Protein AF-A0A3B0TMF9-F1 (afdb_monomer_lite)

Organism: NCBI:txid652676

Structure (mmCIF, N/CA/C/O backbone):
data_AF-A0A3B0TMF9-F1
#
_entry.id   AF-A0A3B0TMF9-F1
#
loop_
_atom_site.group_PDB
_atom_site.id
_atom_site.type_symbol
_atom_site.label_atom_id
_atom_site.label_alt_id
_atom_site.label_comp_id
_atom_site.label_asym_id
_atom_site.label_entity_id
_atom_site.label_seq_id
_atom_site.pdbx_PDB_ins_code
_atom_site.Cartn_x
_atom_site.Cartn_y
_atom_site.Cartn_z
_atom_site.occupancy
_atom_site.B_iso_or_equiv
_atom_site.auth_seq_id
_atom_site.auth_comp_id
_atom_site.auth_asym_id
_atom_site.auth_atom_id
_atom_site.pdbx_PDB_model_num
ATOM 1 N N . MET A 1 1 ? -15.045 -2.444 17.474 1.00 92.94 1 MET A N 1
ATOM 2 C CA . MET A 1 1 ? -13.859 -1.899 16.783 1.00 92.94 1 MET A CA 1
ATOM 3 C C . MET A 1 1 ? -13.702 -2.392 15.342 1.00 92.94 1 MET A C 1
ATOM 5 O O . MET A 1 1 ? -13.643 -3.597 15.128 1.00 92.94 1 MET A O 1
ATOM 9 N N . LYS A 1 2 ? -13.591 -1.474 14.373 1.00 97.38 2 LYS A N 1
ATOM 10 C CA . LYS A 1 2 ? -13.190 -1.720 12.972 1.00 97.38 2 LYS A CA 1
ATOM 11 C C . LYS A 1 2 ? -11.706 -1.403 12.770 1.00 97.38 2 LYS A C 1
ATOM 13 O O . LYS A 1 2 ? -11.215 -0.445 13.359 1.00 97.38 2 LYS A O 1
ATOM 18 N N . THR A 1 3 ? -10.983 -2.174 11.962 1.00 98.31 3 THR A N 1
ATOM 19 C CA . THR A 1 3 ? -9.550 -1.959 11.692 1.00 98.31 3 THR A CA 1
ATOM 20 C C . THR A 1 3 ? -9.330 -1.411 10.291 1.00 98.31 3 THR A C 1
ATOM 22 O O . THR A 1 3 ? -9.786 -1.989 9.314 1.00 98.31 3 THR A O 1
ATOM 25 N N . ILE A 1 4 ? -8.588 -0.316 10.186 1.00 98.38 4 ILE A N 1
ATOM 26 C CA . ILE A 1 4 ? -8.237 0.319 8.919 1.00 98.38 4 ILE A CA 1
ATOM 27 C C . ILE A 1 4 ? -6.725 0.251 8.775 1.00 98.38 4 ILE A C 1
ATOM 29 O O . ILE A 1 4 ? -5.998 0.699 9.664 1.00 98.38 4 ILE A O 1
ATOM 33 N N . LEU A 1 5 ? -6.260 -0.323 7.670 1.00 98.56 5 LEU A N 1
ATOM 34 C CA . LEU A 1 5 ? -4.842 -0.442 7.369 1.00 98.56 5 LEU A CA 1
ATOM 35 C C . LEU A 1 5 ? -4.454 0.545 6.273 1.00 98.56 5 LEU A C 1
ATOM 37 O O . LEU A 1 5 ? -4.896 0.427 5.136 1.00 98.56 5 LEU A O 1
ATOM 41 N N . CYS A 1 6 ? -3.603 1.499 6.620 1.00 98.12 6 CYS A N 1
ATOM 42 C CA . CYS A 1 6 ? -2.961 2.420 5.696 1.00 98.12 6 CYS A CA 1
ATOM 43 C C . CYS A 1 6 ? -1.634 1.811 5.230 1.00 98.12 6 CYS A C 1
ATOM 45 O O . CYS A 1 6 ? -0.741 1.608 6.051 1.00 98.12 6 CYS A O 1
ATOM 47 N N . ALA A 1 7 ? -1.512 1.510 3.941 1.00 97.44 7 ALA A N 1
ATOM 48 C CA . ALA A 1 7 ? -0.372 0.813 3.357 1.00 97.44 7 ALA A CA 1
ATOM 49 C C . ALA A 1 7 ? 0.405 1.724 2.402 1.00 97.44 7 ALA A C 1
ATOM 51 O O . ALA A 1 7 ? -0.177 2.259 1.457 1.00 97.44 7 ALA A O 1
ATOM 52 N N . TRP A 1 8 ? 1.713 1.844 2.634 1.00 95.81 8 TRP A N 1
ATOM 53 C CA . TRP A 1 8 ? 2.678 2.482 1.740 1.00 95.81 8 TRP A CA 1
ATOM 54 C C . TRP A 1 8 ? 3.914 1.597 1.563 1.00 95.81 8 TRP A C 1
ATOM 56 O O . TRP A 1 8 ? 4.542 1.217 2.552 1.00 95.81 8 TRP A O 1
ATOM 66 N N . GLU A 1 9 ? 4.253 1.262 0.312 1.00 92.94 9 GLU A N 1
ATOM 67 C CA . GLU A 1 9 ? 5.294 0.269 0.003 1.00 92.94 9 GLU A CA 1
ATOM 68 C C . GLU A 1 9 ? 6.402 0.788 -0.945 1.00 92.94 9 GLU A C 1
ATOM 70 O O . GLU A 1 9 ? 7.568 0.460 -0.735 1.00 92.94 9 GLU A O 1
ATOM 75 N N . ILE A 1 10 ? 6.075 1.592 -1.971 1.00 89.19 10 ILE A N 1
ATOM 76 C CA . ILE A 1 10 ? 7.013 2.070 -3.003 1.00 89.19 10 ILE A CA 1
ATOM 77 C C . ILE A 1 10 ? 7.228 3.571 -2.880 1.00 89.19 10 ILE A C 1
ATOM 79 O O . ILE A 1 10 ? 6.300 4.343 -2.655 1.00 89.19 10 ILE A O 1
ATOM 83 N N . GLY A 1 11 ? 8.455 3.993 -3.165 1.00 82.25 11 GLY A N 1
ATOM 84 C CA . GLY A 1 11 ? 8.835 5.393 -3.199 1.00 82.25 11 GLY A CA 1
ATOM 85 C C . GLY A 1 11 ? 9.544 5.794 -1.920 1.00 82.25 11 GLY A C 1
ATOM 86 O O . GLY A 1 11 ? 9.775 4.990 -1.020 1.00 82.25 11 GLY A O 1
ATOM 87 N N . ALA A 1 12 ? 9.935 7.057 -1.873 1.00 76.94 12 ALA A N 1
ATOM 88 C CA . ALA A 1 12 ? 10.683 7.620 -0.766 1.00 76.94 12 ALA A CA 1
ATOM 89 C C . ALA A 1 12 ? 10.102 8.979 -0.382 1.00 76.94 12 ALA A C 1
ATOM 91 O O . ALA A 1 12 ? 9.342 9.598 -1.128 1.00 76.94 12 ALA A O 1
ATOM 92 N N . GLY A 1 13 ? 10.518 9.465 0.782 1.00 75.06 13 GLY A N 1
ATOM 93 C CA . GLY A 1 13 ? 10.123 10.773 1.281 1.00 75.06 13 GLY A CA 1
ATOM 94 C C . GLY A 1 13 ? 8.822 10.759 2.079 1.00 75.06 13 GLY A C 1
ATOM 95 O O . GLY A 1 13 ? 8.034 9.822 2.065 1.00 75.06 13 GLY A O 1
ATOM 96 N N . PHE A 1 14 ? 8.609 11.846 2.814 1.00 84.00 14 PHE A N 1
ATOM 97 C CA . PHE A 1 14 ? 7.562 11.942 3.832 1.00 84.00 14 PHE A CA 1
ATOM 98 C C . PHE A 1 14 ? 6.169 12.243 3.259 1.00 84.00 14 PHE A C 1
ATOM 100 O O . PHE A 1 14 ? 5.199 12.251 4.012 1.00 84.00 14 PHE A O 1
ATOM 107 N N . GLY A 1 15 ? 6.048 12.491 1.948 1.00 88.88 15 GLY A N 1
ATOM 108 C CA . GLY A 1 15 ? 4.777 12.852 1.308 1.00 88.88 15 GLY A CA 1
ATOM 109 C C . GLY A 1 15 ? 3.718 11.757 1.442 1.00 88.88 15 GLY A C 1
ATOM 110 O O . GLY A 1 15 ? 2.620 12.022 1.921 1.00 88.88 15 GLY A O 1
ATOM 111 N N . HIS A 1 16 ? 4.091 10.519 1.120 1.00 92.94 16 HIS A N 1
ATOM 112 C CA . HIS A 1 16 ? 3.252 9.328 1.266 1.00 92.94 16 HIS A CA 1
ATOM 113 C C . HIS A 1 16 ? 2.742 9.156 2.709 1.00 92.94 16 HIS A C 1
ATOM 115 O O . HIS A 1 16 ? 1.540 9.052 2.970 1.00 92.94 16 HIS A O 1
ATOM 121 N N . ALA A 1 17 ? 3.659 9.250 3.676 1.00 93.25 17 ALA A N 1
ATOM 122 C CA . ALA A 1 17 ? 3.345 9.189 5.098 1.00 93.25 17 ALA A CA 1
ATOM 123 C C . ALA A 1 17 ? 2.416 10.328 5.558 1.00 93.25 17 ALA A C 1
ATOM 125 O O . ALA A 1 17 ? 1.478 10.086 6.317 1.00 93.25 17 ALA A O 1
ATOM 126 N N . ALA A 1 18 ? 2.629 11.557 5.078 1.00 93.19 18 ALA A N 1
ATOM 127 C CA . ALA A 1 18 ? 1.780 12.705 5.396 1.00 93.19 18 ALA A CA 1
ATOM 128 C C . ALA A 1 18 ? 0.358 12.538 4.854 1.00 93.19 18 ALA A C 1
ATOM 130 O O . ALA A 1 18 ? -0.605 12.793 5.581 1.00 93.19 18 ALA A O 1
ATOM 131 N N . THR A 1 19 ? 0.215 12.050 3.619 1.00 93.25 19 THR A N 1
ATOM 132 C CA . THR A 1 19 ? -1.086 11.722 3.026 1.00 93.25 19 THR A CA 1
ATOM 133 C C . THR A 1 19 ? -1.814 10.667 3.851 1.00 93.25 19 THR A C 1
ATOM 135 O O . THR A 1 19 ? -2.969 10.875 4.229 1.00 93.25 19 THR A O 1
ATOM 138 N N . LEU A 1 20 ? -1.143 9.564 4.198 1.00 95.38 20 LEU A N 1
ATOM 139 C CA . LEU A 1 20 ? -1.744 8.509 5.013 1.00 95.38 20 LEU A CA 1
ATOM 140 C C .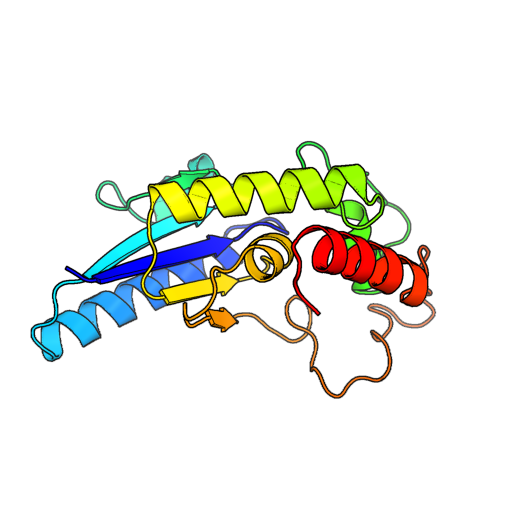 LEU A 1 20 ? -2.129 9.002 6.410 1.00 95.38 20 LEU A C 1
ATOM 142 O O . LEU A 1 20 ? -3.213 8.666 6.886 1.00 95.38 20 LEU A O 1
ATOM 146 N N . LYS A 1 21 ? -1.294 9.829 7.053 1.00 95.44 21 LYS A N 1
ATOM 147 C CA . LYS A 1 21 ? -1.622 10.431 8.351 1.00 95.44 21 LYS A CA 1
ATOM 148 C C . LYS A 1 21 ? -2.881 11.286 8.264 1.00 95.44 21 LYS A C 1
ATOM 150 O O . LYS A 1 21 ? -3.793 11.103 9.065 1.00 95.44 21 LYS A O 1
ATOM 155 N N . ALA A 1 22 ? -2.943 12.196 7.292 1.00 95.50 22 ALA A N 1
ATOM 156 C CA . ALA A 1 22 ? -4.086 13.086 7.121 1.00 95.50 22 ALA A CA 1
ATOM 157 C C . ALA A 1 22 ? -5.388 12.297 6.904 1.00 95.50 22 ALA A C 1
ATOM 159 O O . ALA A 1 22 ? -6.418 12.611 7.505 1.00 95.50 22 ALA A O 1
ATOM 160 N N . LEU A 1 23 ? -5.333 11.231 6.100 1.00 95.81 23 LEU A N 1
ATOM 161 C CA . LEU A 1 23 ? -6.466 10.331 5.887 1.00 95.81 23 LEU A CA 1
ATOM 162 C C . LEU A 1 23 ? -6.857 9.591 7.166 1.00 95.81 23 LEU A C 1
ATOM 164 O O . LEU A 1 23 ? -8.033 9.567 7.517 1.00 95.81 23 LEU A O 1
ATOM 168 N N . GLY A 1 24 ? -5.891 9.022 7.886 1.00 96.00 24 GLY A N 1
ATOM 169 C CA . GLY A 1 24 ? -6.156 8.302 9.127 1.00 96.00 24 GLY A CA 1
ATOM 170 C C . GLY A 1 24 ? -6.737 9.195 10.227 1.00 96.00 24 GLY A C 1
ATOM 171 O O . GLY A 1 24 ? -7.647 8.773 10.939 1.00 96.00 24 GLY A O 1
ATOM 172 N N . ASP A 1 25 ? -6.288 10.446 10.331 1.00 95.88 25 ASP A N 1
ATOM 173 C CA . ASP A 1 25 ? -6.859 11.429 11.257 1.00 95.88 25 ASP A CA 1
ATOM 174 C C . ASP A 1 25 ? -8.291 11.803 10.868 1.00 95.88 25 ASP A C 1
ATOM 176 O O . ASP A 1 25 ? -9.180 11.826 11.723 1.00 95.88 25 ASP A O 1
ATOM 180 N N . ARG A 1 26 ? -8.552 12.021 9.571 1.00 96.69 26 ARG A N 1
ATOM 181 C CA . ARG A 1 26 ? -9.907 12.305 9.082 1.00 96.69 26 ARG A CA 1
ATOM 182 C C . ARG A 1 26 ? -10.853 11.132 9.321 1.00 96.69 26 ARG A C 1
ATOM 184 O O . ARG A 1 26 ? -11.991 11.343 9.726 1.00 96.69 26 ARG A O 1
ATOM 191 N N . ILE A 1 27 ? -10.379 9.910 9.107 1.00 95.62 27 ILE A N 1
ATOM 192 C CA . ILE A 1 27 ? -11.120 8.677 9.371 1.00 95.62 27 ILE A CA 1
ATOM 193 C C . ILE A 1 27 ? -11.492 8.569 10.852 1.00 95.62 27 ILE A C 1
ATOM 195 O O . ILE A 1 27 ? -12.649 8.301 11.162 1.00 95.62 27 ILE A O 1
ATOM 199 N N . ARG A 1 28 ? -10.546 8.808 11.771 1.00 96.00 28 ARG A N 1
ATOM 200 C CA . ARG A 1 28 ? -10.819 8.784 13.219 1.00 96.00 28 ARG A CA 1
ATOM 201 C C . ARG A 1 28 ? -11.844 9.837 13.623 1.00 96.00 28 ARG A C 1
ATOM 203 O O . ARG A 1 28 ? -12.741 9.528 14.399 1.00 96.00 28 ARG A O 1
ATOM 210 N N . LEU A 1 29 ? -11.722 11.049 13.084 1.00 96.88 29 LEU A N 1
ATOM 211 C CA . LEU A 1 29 ? -12.666 12.135 13.340 1.00 96.88 29 LEU A CA 1
ATOM 212 C C . LEU A 1 29 ? -14.087 11.754 12.900 1.00 96.88 29 LEU A C 1
ATOM 214 O O . LEU A 1 29 ? -15.004 11.790 13.714 1.00 96.88 29 LEU A O 1
ATOM 218 N N . LEU A 1 30 ? -14.252 11.315 11.647 1.00 96.88 30 LEU A N 1
ATOM 219 C CA . LEU A 1 30 ? -15.548 10.895 11.100 1.00 96.88 30 LEU A CA 1
ATOM 220 C C . LEU A 1 30 ? -16.138 9.697 11.854 1.00 96.88 30 LEU A C 1
ATOM 222 O O . LEU A 1 30 ? -17.343 9.627 12.076 1.00 96.88 30 LEU A O 1
ATOM 226 N N . ALA A 1 31 ? -15.294 8.752 12.264 1.00 96.50 31 ALA A N 1
ATOM 227 C CA . ALA A 1 31 ? -15.725 7.615 13.060 1.00 96.50 31 ALA A CA 1
ATOM 228 C C . ALA A 1 31 ? -16.217 8.049 14.450 1.00 96.50 31 ALA A C 1
ATOM 230 O O . ALA A 1 31 ? -17.248 7.561 14.902 1.00 96.50 31 ALA A O 1
ATOM 231 N N . GLY A 1 32 ? -15.543 9.012 15.089 1.00 96.81 32 GLY A N 1
ATOM 232 C CA . GLY A 1 32 ? -15.990 9.617 16.345 1.00 96.81 32 GLY A CA 1
ATOM 233 C C . GLY A 1 32 ? -17.338 10.330 16.210 1.00 96.81 32 GLY A C 1
ATOM 234 O O . GLY A 1 32 ? -18.229 10.096 17.022 1.00 96.81 32 GLY A O 1
ATOM 235 N N . GLU A 1 33 ? -17.521 11.126 15.152 1.00 97.56 33 GLU A N 1
ATOM 236 C CA . GLU A 1 33 ? -18.803 11.777 14.826 1.00 97.56 33 GLU A CA 1
ATOM 237 C C . GLU A 1 33 ? -19.934 10.752 14.621 1.00 97.56 33 GLU A C 1
ATOM 239 O O . GLU A 1 33 ? -21.072 10.985 15.024 1.00 97.56 33 GLU A O 1
ATOM 244 N N . ALA A 1 34 ? -19.613 9.593 14.039 1.00 97.06 34 ALA A N 1
ATOM 245 C CA . ALA A 1 34 ? -20.549 8.497 13.804 1.00 97.06 34 ALA A CA 1
ATOM 246 C C . ALA A 1 34 ? -20.683 7.509 14.983 1.00 97.06 34 ALA A C 1
ATOM 248 O O . ALA A 1 34 ? -21.397 6.514 14.858 1.00 97.06 34 ALA A O 1
ATOM 249 N N . ASN A 1 35 ? -19.998 7.743 16.110 1.00 96.44 35 ASN A N 1
ATOM 250 C CA . ASN A 1 35 ? -19.918 6.824 17.253 1.00 96.44 35 ASN A CA 1
ATOM 251 C C . ASN A 1 35 ? -19.469 5.392 16.870 1.00 96.44 35 ASN A C 1
ATOM 253 O O . ASN A 1 35 ? -19.941 4.394 17.418 1.00 96.44 35 ASN A O 1
ATOM 257 N N . VAL A 1 36 ? -18.553 5.290 15.904 1.00 96.69 36 VAL A N 1
ATOM 258 C CA . VAL A 1 36 ? -17.926 4.045 15.449 1.00 96.69 36 VAL A CA 1
ATOM 259 C C . VAL A 1 36 ? -16.505 3.972 15.990 1.00 96.69 36 VAL A C 1
ATOM 261 O O . VAL A 1 36 ? -15.676 4.850 15.772 1.00 96.69 36 VAL A O 1
ATOM 264 N N . GLU A 1 37 ? -16.182 2.875 16.661 1.00 97.25 37 GLU A N 1
ATOM 265 C CA . GLU A 1 37 ? -14.829 2.634 17.147 1.00 97.25 37 GLU A CA 1
ATOM 266 C C . GLU A 1 37 ? -13.924 2.139 16.007 1.00 97.25 37 GLU A C 1
ATOM 268 O O . GLU A 1 37 ? -14.162 1.063 15.444 1.00 97.25 37 GLU A O 1
ATOM 273 N N . VAL A 1 38 ? -12.864 2.892 15.696 1.00 97.31 38 VAL A N 1
ATOM 274 C CA . VAL A 1 38 ?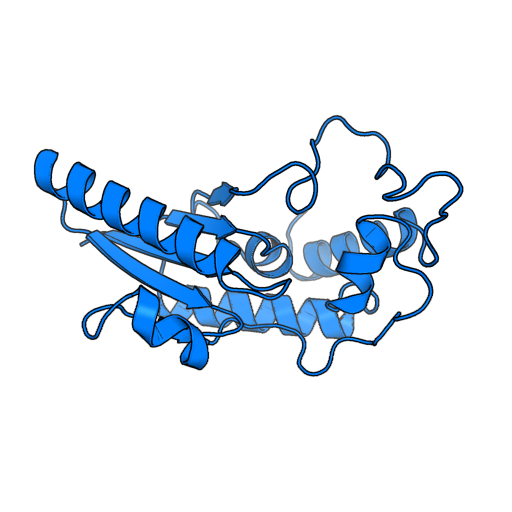 -11.886 2.548 14.652 1.00 97.31 38 VAL A CA 1
ATOM 275 C C . VAL A 1 38 ? -10.461 2.477 15.193 1.00 97.31 38 VAL A C 1
ATOM 277 O O . VAL A 1 38 ? -10.001 3.340 15.939 1.00 97.31 38 VAL A O 1
ATOM 280 N N . ARG A 1 39 ? -9.724 1.465 14.740 1.00 97.75 39 ARG A N 1
ATOM 281 C CA . ARG A 1 39 ? -8.283 1.308 14.929 1.00 97.75 39 ARG A CA 1
ATOM 282 C C . ARG A 1 39 ? -7.590 1.534 13.595 1.00 97.75 39 ARG A C 1
ATOM 284 O O . ARG A 1 39 ? -7.813 0.772 12.662 1.00 97.75 39 ARG A O 1
ATOM 291 N N . VAL A 1 40 ? -6.729 2.545 13.518 1.00 97.94 40 VAL A N 1
ATOM 292 C CA . VAL A 1 40 ? -5.927 2.820 12.316 1.00 97.94 40 VAL A CA 1
ATOM 293 C C . VAL A 1 40 ? -4.501 2.321 12.528 1.00 97.94 40 VAL A C 1
ATOM 295 O O . VAL A 1 40 ? -3.848 2.721 13.495 1.00 97.94 40 VAL A O 1
ATOM 298 N N . VAL A 1 41 ? -4.045 1.456 11.624 1.00 98.25 41 VAL A N 1
ATOM 299 C CA . VAL A 1 41 ? -2.697 0.878 11.576 1.00 98.25 41 VAL A CA 1
ATOM 300 C C . VAL A 1 41 ? -2.003 1.371 10.312 1.00 98.25 41 VAL A C 1
ATOM 302 O O . VAL A 1 41 ? -2.628 1.439 9.258 1.00 98.25 41 VAL A O 1
ATOM 305 N N . TYR A 1 42 ? -0.720 1.704 10.404 1.00 97.81 42 TYR A N 1
ATOM 306 C CA . TYR A 1 42 ? 0.078 2.203 9.288 1.00 97.81 42 TYR A CA 1
ATOM 307 C C . TYR A 1 42 ? 1.214 1.226 8.989 1.00 97.81 42 TYR A C 1
ATOM 309 O O . TYR A 1 42 ? 2.167 1.130 9.761 1.00 97.81 42 TYR A O 1
ATOM 317 N N . ALA A 1 43 ? 1.111 0.509 7.873 1.00 97.44 43 ALA A N 1
ATOM 318 C CA . ALA A 1 43 ? 2.200 -0.278 7.312 1.00 97.44 43 ALA A CA 1
ATOM 319 C C . ALA A 1 43 ? 2.994 0.607 6.349 1.00 97.44 43 ALA A C 1
ATOM 321 O O . ALA A 1 43 ? 2.497 0.949 5.277 1.00 97.44 43 ALA A O 1
ATOM 322 N N . LEU A 1 44 ? 4.205 1.003 6.746 1.00 95.62 44 LEU A N 1
ATOM 323 C CA . LEU A 1 44 ? 5.014 1.997 6.038 1.00 95.62 44 LEU A CA 1
ATOM 324 C C . LEU A 1 44 ? 6.368 1.409 5.637 1.00 95.62 44 LEU A C 1
ATOM 326 O O . LEU A 1 44 ? 7.023 0.765 6.460 1.00 95.62 44 LEU A O 1
ATOM 330 N N . SER A 1 45 ? 6.816 1.675 4.410 1.00 91.94 45 SER A N 1
ATOM 331 C CA . SER A 1 45 ? 8.166 1.318 3.948 1.00 91.94 45 SER A CA 1
ATOM 332 C C . SER A 1 45 ? 9.252 1.950 4.830 1.00 91.94 45 SER A C 1
ATOM 334 O O . SER A 1 45 ? 10.234 1.296 5.161 1.00 91.94 45 SER A O 1
ATOM 336 N N . GLU A 1 46 ? 9.014 3.174 5.315 1.00 89.00 46 GLU A N 1
ATOM 337 C CA . GLU A 1 46 ? 9.922 3.942 6.181 1.00 89.00 46 GLU A CA 1
ATOM 338 C C . GLU A 1 46 ? 9.309 4.259 7.561 1.00 89.00 46 GLU A C 1
ATOM 340 O O . GLU A 1 46 ? 9.180 5.417 7.970 1.00 89.00 46 GLU A O 1
ATOM 345 N N . ALA A 1 47 ? 8.907 3.230 8.317 1.00 86.69 47 ALA A N 1
ATOM 346 C CA . ALA A 1 47 ? 8.220 3.391 9.610 1.00 86.69 47 ALA A CA 1
ATOM 347 C C . ALA A 1 47 ? 9.054 4.102 10.701 1.00 86.69 47 ALA A C 1
ATOM 349 O O . ALA A 1 47 ? 8.490 4.744 11.588 1.00 86.69 47 ALA A O 1
ATOM 350 N N . ILE A 1 48 ? 10.388 4.001 10.648 1.00 86.50 48 ILE A N 1
ATOM 351 C CA . ILE A 1 48 ? 11.283 4.586 11.663 1.00 86.50 48 ILE A CA 1
ATOM 352 C C . ILE A 1 48 ? 11.384 6.099 11.468 1.00 86.50 48 ILE A C 1
ATOM 354 O O . ILE A 1 48 ? 11.052 6.868 12.369 1.00 86.50 48 ILE A O 1
ATOM 358 N N . HIS A 1 49 ? 11.799 6.538 10.278 1.00 86.75 49 HIS A N 1
ATOM 359 C CA . HIS A 1 49 ? 12.011 7.956 9.990 1.00 86.75 49 HIS A CA 1
ATOM 360 C C . HIS A 1 49 ? 10.705 8.753 10.008 1.00 86.75 49 HIS A C 1
ATOM 362 O O . HIS A 1 49 ? 10.707 9.928 10.365 1.00 86.75 49 HIS A O 1
ATOM 368 N N . THR A 1 50 ? 9.578 8.113 9.685 1.00 88.00 50 THR A N 1
ATOM 369 C CA . THR A 1 50 ? 8.266 8.771 9.678 1.00 88.00 50 THR A CA 1
ATOM 370 C C . THR A 1 50 ? 7.621 8.868 11.060 1.00 88.00 50 THR A C 1
ATOM 372 O O . THR A 1 50 ? 6.624 9.569 11.204 1.00 88.00 50 THR A O 1
ATOM 375 N N . ARG A 1 51 ? 8.186 8.249 12.109 1.00 89.69 51 ARG A N 1
ATOM 376 C CA . ARG A 1 51 ? 7.588 8.217 13.457 1.00 89.69 51 ARG A CA 1
ATOM 377 C C . ARG A 1 51 ? 7.263 9.602 14.018 1.00 89.69 51 ARG A C 1
ATOM 379 O O . ARG A 1 51 ? 6.186 9.787 14.584 1.00 89.69 51 ARG A O 1
ATOM 386 N N . SER A 1 52 ? 8.153 10.574 13.818 1.00 90.75 52 SER A N 1
ATOM 387 C CA . SER A 1 52 ? 7.969 11.958 14.279 1.00 90.75 52 SER A CA 1
ATOM 388 C C . SER A 1 52 ? 6.726 12.629 13.689 1.00 90.75 52 SER A C 1
ATOM 390 O O . SER A 1 52 ? 6.143 13.502 14.324 1.00 90.75 52 SER A O 1
ATOM 392 N N . LEU A 1 53 ? 6.287 12.197 12.504 1.00 91.75 53 LEU A N 1
ATOM 393 C CA . LEU A 1 53 ? 5.097 12.716 11.846 1.00 91.75 53 LEU A CA 1
ATOM 394 C C . LEU A 1 53 ? 3.812 12.212 12.509 1.00 91.75 53 LEU A C 1
ATOM 396 O O . LEU A 1 53 ? 2.846 12.960 12.589 1.00 91.75 53 LEU A O 1
ATOM 400 N N . PHE A 1 54 ? 3.781 10.962 12.980 1.00 92.38 54 PHE A N 1
ATOM 401 C CA . PHE A 1 54 ? 2.563 10.325 13.495 1.00 92.38 54 PHE A CA 1
ATOM 402 C C . PHE A 1 54 ? 2.370 10.460 15.012 1.00 92.38 54 PHE A C 1
ATOM 404 O O . PHE A 1 54 ? 1.241 10.327 15.487 1.00 92.38 54 PHE A O 1
ATOM 411 N N . GLY A 1 55 ? 3.442 10.735 15.759 1.00 86.81 55 GLY A N 1
ATOM 412 C CA . GLY A 1 55 ? 3.425 10.782 17.221 1.00 86.81 55 GLY A CA 1
ATOM 413 C C . GLY A 1 55 ? 3.437 9.394 17.875 1.00 86.81 55 GLY A C 1
ATOM 414 O O . GLY A 1 55 ? 3.416 8.356 17.211 1.00 86.81 55 GLY A O 1
ATOM 415 N N . ASP A 1 56 ? 3.485 9.365 19.207 1.00 85.06 56 ASP A N 1
ATOM 416 C CA . ASP A 1 56 ? 3.811 8.138 19.949 1.00 85.06 56 ASP A CA 1
ATOM 417 C C . ASP A 1 56 ? 2.700 7.091 19.987 1.00 85.06 56 ASP A C 1
ATOM 419 O O . ASP A 1 56 ? 2.990 5.907 20.140 1.00 85.06 56 ASP A O 1
ATOM 423 N N . GLN A 1 57 ? 1.447 7.511 19.819 1.00 84.62 57 GLN A N 1
ATOM 424 C CA . GLN A 1 57 ? 0.276 6.633 19.913 1.00 84.62 57 GLN A CA 1
ATOM 425 C C . GLN A 1 57 ? -0.078 5.943 18.588 1.00 84.62 57 GLN A C 1
ATOM 427 O O . GLN A 1 57 ? -0.986 5.113 18.542 1.00 84.62 57 GLN A O 1
ATOM 432 N N . ALA A 1 58 ? 0.598 6.286 17.490 1.00 91.81 58 ALA A N 1
ATOM 433 C CA . ALA A 1 58 ? 0.318 5.677 16.201 1.00 91.81 58 ALA A CA 1
ATOM 434 C C . ALA A 1 58 ? 0.871 4.249 16.113 1.00 91.81 58 ALA A C 1
ATOM 436 O O . ALA A 1 58 ? 2.024 3.980 16.449 1.00 91.81 58 ALA A O 1
ATOM 437 N N . LEU A 1 59 ? 0.045 3.337 15.597 1.00 95.50 59 LEU A N 1
ATOM 438 C CA . LEU A 1 59 ? 0.439 1.960 15.319 1.00 95.50 59 LEU A CA 1
ATOM 439 C C . LEU A 1 59 ? 1.182 1.913 13.984 1.00 95.50 59 LEU A C 1
ATOM 441 O O . LEU A 1 59 ? 0.556 1.773 12.934 1.00 95.50 59 LEU A O 1
ATOM 445 N N . LEU A 1 60 ? 2.504 2.078 14.035 1.00 95.88 60 LEU A N 1
ATOM 446 C CA . LEU A 1 60 ? 3.379 1.977 12.869 1.00 95.88 60 LEU A CA 1
ATOM 447 C C . LEU A 1 60 ? 4.026 0.596 12.820 1.00 95.88 60 LEU A C 1
ATOM 449 O O . LEU A 1 60 ? 4.589 0.137 13.814 1.00 95.88 60 LEU A O 1
ATOM 453 N N . ILE A 1 61 ? 3.980 -0.038 11.655 1.00 95.94 61 ILE A N 1
ATOM 454 C CA . ILE A 1 61 ? 4.647 -1.309 11.378 1.00 95.94 61 ILE A CA 1
ATOM 455 C C . ILE A 1 61 ? 5.399 -1.209 10.045 1.00 95.94 61 ILE A C 1
ATOM 457 O O . ILE A 1 61 ? 4.986 -0.444 9.169 1.00 95.94 61 ILE A O 1
ATOM 461 N N . PRO A 1 62 ? 6.502 -1.951 9.868 1.00 95.00 62 PRO A N 1
ATOM 462 C CA . PRO A 1 62 ? 7.188 -1.991 8.584 1.00 95.00 62 PRO A CA 1
ATOM 463 C C . PRO A 1 62 ? 6.294 -2.648 7.523 1.00 95.00 62 PRO A C 1
ATOM 465 O O . PRO A 1 62 ? 5.744 -3.728 7.745 1.00 95.00 62 PRO A O 1
ATOM 468 N N . ALA A 1 63 ? 6.157 -2.000 6.368 1.00 95.94 63 ALA A N 1
ATOM 469 C CA . ALA A 1 63 ? 5.498 -2.585 5.205 1.00 95.94 63 ALA A CA 1
ATOM 470 C C . ALA A 1 63 ? 6.409 -3.612 4.514 1.00 95.94 63 ALA A C 1
ATOM 472 O O . ALA A 1 63 ? 7.607 -3.348 4.370 1.00 95.94 63 ALA A O 1
ATOM 473 N N . PRO A 1 64 ? 5.868 -4.731 4.005 1.00 95.62 64 PRO A N 1
ATOM 474 C CA . PRO A 1 64 ? 6.570 -5.575 3.053 1.00 95.62 64 PRO A CA 1
ATOM 475 C C . PRO A 1 64 ? 6.923 -4.789 1.786 1.00 95.62 64 PRO A C 1
ATOM 477 O O . PRO A 1 64 ? 6.053 -4.283 1.083 1.00 95.62 64 PRO A O 1
ATOM 480 N N . HIS A 1 65 ? 8.214 -4.685 1.492 1.00 92.38 65 HIS A N 1
ATOM 481 C CA . HIS A 1 65 ? 8.733 -4.061 0.279 1.00 92.38 65 HIS A CA 1
ATOM 482 C C . HIS A 1 65 ? 10.078 -4.694 -0.083 1.00 92.38 65 HIS A C 1
ATOM 484 O O . HIS A 1 65 ? 10.723 -5.340 0.748 1.00 92.38 65 HIS A O 1
ATOM 490 N N . LEU A 1 66 ? 10.505 -4.532 -1.336 1.00 89.62 66 LEU A N 1
ATOM 491 C CA . LEU A 1 66 ? 11.798 -5.044 -1.774 1.00 89.62 66 LEU A CA 1
ATOM 492 C C . LEU A 1 66 ? 12.928 -4.229 -1.133 1.00 89.62 66 LEU A C 1
ATOM 494 O O . LEU A 1 66 ? 13.090 -3.045 -1.427 1.00 89.62 66 LEU A O 1
ATOM 498 N N . GLN A 1 67 ? 13.724 -4.874 -0.282 1.00 78.81 67 GLN A N 1
ATOM 499 C CA . GLN A 1 67 ? 14.931 -4.273 0.280 1.00 78.81 67 GLN A CA 1
ATOM 500 C C . GLN A 1 67 ? 16.025 -4.221 -0.791 1.00 78.81 67 GLN A C 1
ATOM 502 O O . GLN A 1 67 ? 16.302 -5.230 -1.436 1.00 78.81 67 GLN A O 1
ATOM 507 N N . ASN A 1 68 ? 16.657 -3.056 -0.959 1.00 73.81 68 ASN A N 1
ATOM 508 C CA . ASN A 1 68 ? 17.633 -2.779 -2.022 1.00 73.81 68 ASN A CA 1
ATOM 509 C C . ASN A 1 68 ? 17.036 -2.965 -3.430 1.00 73.81 68 ASN A C 1
ATOM 511 O O . ASN A 1 68 ? 17.422 -3.894 -4.146 1.00 73.81 68 ASN A O 1
ATOM 515 N N . PRO A 1 69 ? 16.083 -2.104 -3.839 1.00 69.69 69 PRO A N 1
ATOM 516 C CA . PRO A 1 69 ? 15.531 -2.156 -5.187 1.00 69.69 69 PRO A CA 1
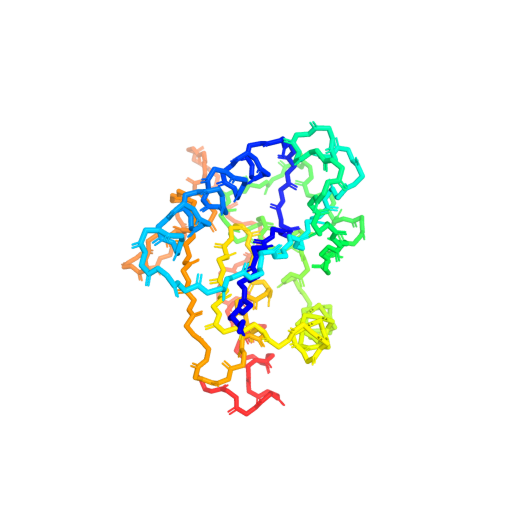ATOM 517 C C . PRO A 1 69 ? 16.661 -2.092 -6.215 1.00 69.69 69 PRO A C 1
ATOM 519 O O . PRO A 1 69 ? 17.667 -1.405 -6.009 1.00 69.69 69 PRO A O 1
ATOM 522 N N . ILE A 1 70 ? 16.504 -2.805 -7.333 1.00 65.81 70 ILE A N 1
ATOM 523 C CA . ILE A 1 70 ? 17.487 -2.743 -8.415 1.00 65.81 70 ILE A CA 1
ATOM 524 C C . ILE A 1 70 ? 17.539 -1.289 -8.869 1.00 65.81 70 ILE A C 1
ATOM 526 O O . ILE A 1 70 ? 16.579 -0.757 -9.427 1.00 65.81 70 ILE A O 1
ATOM 530 N N . HIS A 1 71 ? 18.667 -0.642 -8.594 1.00 57.00 71 HIS A N 1
ATOM 531 C CA . HIS A 1 71 ? 18.939 0.727 -8.978 1.00 57.00 71 HIS A CA 1
ATOM 532 C C . HIS A 1 71 ? 19.055 0.802 -10.505 1.00 57.00 71 HIS A C 1
ATOM 534 O O . HIS A 1 71 ? 20.147 0.813 -11.068 1.00 57.00 71 HIS A O 1
ATOM 540 N N . LEU A 1 72 ? 17.913 0.904 -11.189 1.00 53.28 72 LEU A N 1
ATOM 541 C CA . LEU A 1 72 ? 17.815 1.324 -12.588 1.00 53.28 72 LEU A CA 1
ATOM 542 C C . LEU A 1 72 ? 18.099 2.837 -12.680 1.00 53.28 72 LEU A C 1
ATOM 544 O O . LEU A 1 72 ? 17.329 3.595 -13.261 1.00 53.28 72 LEU A O 1
ATOM 548 N N . LEU A 1 73 ? 19.188 3.298 -12.050 1.00 48.88 73 LEU A N 1
ATOM 549 C CA . LEU A 1 73 ? 19.524 4.712 -11.844 1.00 48.88 73 LEU A CA 1
ATOM 550 C C . LEU A 1 73 ? 19.741 5.488 -13.146 1.00 48.88 73 LEU A C 1
ATOM 552 O O . LEU A 1 73 ? 19.861 6.708 -13.108 1.00 48.88 73 LEU A O 1
ATOM 556 N N . SER A 1 74 ? 19.768 4.817 -14.295 1.00 53.00 74 SER A N 1
ATOM 557 C CA . SER A 1 74 ? 19.961 5.471 -15.581 1.00 53.00 74 SER A CA 1
ATOM 558 C C . SER A 1 74 ? 18.690 5.620 -16.431 1.00 53.00 74 SER A C 1
ATOM 560 O O . SER A 1 74 ? 18.685 6.514 -17.271 1.00 53.00 74 SER A O 1
ATOM 562 N N . HIS A 1 75 ? 17.601 4.850 -16.234 1.00 61.44 75 HIS A N 1
ATOM 563 C CA . HIS A 1 75 ? 16.500 4.819 -17.226 1.00 61.44 75 HIS A CA 1
ATOM 564 C C . HIS A 1 75 ? 15.094 4.458 -16.685 1.00 61.44 75 HIS A C 1
ATOM 566 O O . HIS A 1 75 ? 14.439 3.557 -17.207 1.00 61.44 75 HIS A O 1
ATOM 572 N N . THR A 1 76 ? 14.564 5.167 -15.679 1.00 77.69 76 THR A N 1
ATOM 573 C CA . THR A 1 76 ? 13.110 5.109 -15.403 1.00 77.69 76 THR A CA 1
ATOM 574 C C . THR A 1 76 ? 12.355 5.867 -16.499 1.00 77.69 76 THR A C 1
ATOM 576 O O . THR A 1 76 ? 12.270 7.097 -16.463 1.00 77.69 76 THR A O 1
ATOM 579 N N . GLY A 1 77 ? 11.852 5.149 -17.503 1.00 86.06 77 GLY A N 1
ATOM 580 C CA . GLY A 1 77 ? 11.162 5.737 -18.649 1.00 86.06 77 GLY A CA 1
ATOM 581 C C . GLY A 1 77 ? 9.646 5.817 -18.497 1.00 86.06 77 GLY A C 1
ATOM 582 O O . GLY A 1 77 ? 9.023 6.682 -19.103 1.00 86.06 77 GLY A O 1
ATOM 583 N N . SER A 1 78 ? 9.060 4.962 -17.666 1.00 88.50 78 SER A N 1
ATOM 584 C CA . SER A 1 78 ? 7.618 4.783 -17.474 1.00 88.50 78 SER A CA 1
ATOM 585 C C . SER A 1 78 ? 7.303 4.287 -16.054 1.00 88.50 78 SER A C 1
ATOM 587 O O . SER A 1 78 ? 8.206 3.931 -15.290 1.00 88.50 78 SER A O 1
ATOM 589 N N . TYR A 1 79 ? 6.014 4.194 -15.715 1.00 88.69 79 TYR A N 1
ATOM 590 C CA . TYR A 1 79 ? 5.561 3.537 -14.483 1.00 88.69 79 TYR A CA 1
ATOM 591 C C . TYR A 1 79 ? 5.985 2.057 -14.410 1.00 88.69 79 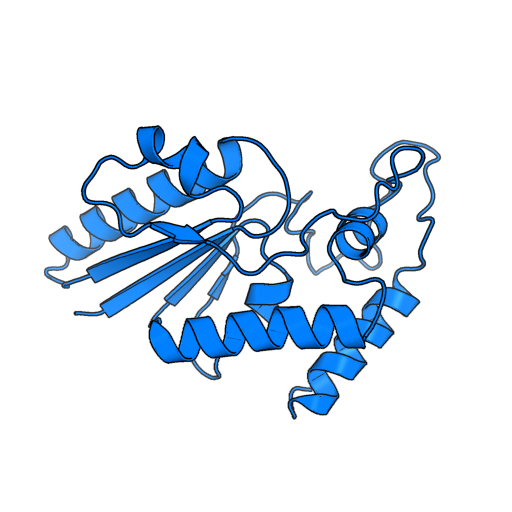TYR A C 1
ATOM 593 O O . TYR A 1 79 ? 6.313 1.561 -13.332 1.00 88.69 79 TYR A O 1
ATOM 601 N N . THR A 1 80 ? 6.070 1.362 -15.550 1.00 89.50 80 THR A N 1
ATOM 602 C CA . THR A 1 80 ? 6.545 -0.028 -15.614 1.00 89.50 80 THR A CA 1
ATOM 603 C C . THR A 1 80 ? 7.948 -0.174 -15.041 1.00 89.50 80 THR A C 1
ATOM 605 O O . THR A 1 80 ? 8.205 -1.076 -14.243 1.00 89.50 80 THR A O 1
ATOM 608 N N . ASP A 1 81 ? 8.848 0.753 -15.374 1.00 87.50 81 ASP A N 1
ATOM 609 C CA . ASP A 1 81 ? 10.226 0.707 -14.884 1.00 87.50 81 ASP A CA 1
ATOM 610 C C . ASP A 1 81 ? 10.272 0.898 -13.362 1.00 87.50 81 ASP A C 1
ATOM 612 O O . ASP A 1 81 ? 11.034 0.215 -12.678 1.00 87.50 81 ASP A O 1
ATOM 616 N N . MET A 1 82 ? 9.397 1.749 -12.811 1.00 87.19 82 MET A N 1
ATOM 617 C CA . MET A 1 82 ? 9.262 1.902 -11.360 1.00 87.19 82 MET A CA 1
ATOM 618 C C . MET A 1 82 ? 8.793 0.609 -10.694 1.00 87.19 82 MET A C 1
ATOM 620 O O . MET A 1 82 ? 9.410 0.164 -9.730 1.00 87.19 82 MET A O 1
ATOM 624 N N . MET A 1 83 ? 7.743 -0.030 -11.222 1.00 89.81 83 MET A N 1
ATOM 625 C CA . MET A 1 83 ? 7.261 -1.303 -10.680 1.00 89.81 83 MET A CA 1
ATOM 626 C C . MET A 1 83 ? 8.362 -2.370 -10.711 1.00 89.81 83 MET A C 1
ATOM 628 O O . MET A 1 83 ? 8.551 -3.110 -9.744 1.00 89.81 83 MET A O 1
ATOM 632 N N . THR A 1 84 ? 9.124 -2.446 -11.805 1.00 90.06 84 THR A N 1
ATOM 633 C CA . THR A 1 84 ? 10.174 -3.464 -11.960 1.00 90.06 84 THR A CA 1
ATOM 634 C C . THR A 1 84 ? 11.310 -3.286 -10.962 1.00 90.06 84 THR A C 1
ATOM 636 O O . THR A 1 84 ? 11.746 -4.278 -10.373 1.00 90.06 84 THR A O 1
ATOM 639 N N . ALA A 1 85 ? 11.712 -2.040 -10.686 1.00 87.19 85 ALA A N 1
ATOM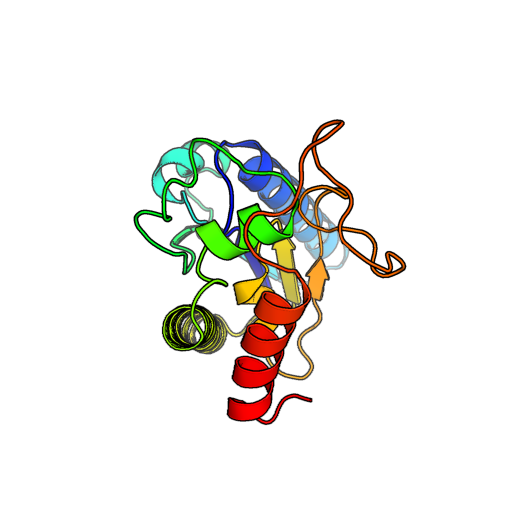 640 C CA . ALA A 1 85 ? 12.676 -1.720 -9.635 1.00 87.19 85 ALA A CA 1
ATOM 641 C C . ALA A 1 85 ? 12.187 -2.163 -8.243 1.00 87.19 85 ALA A C 1
ATOM 643 O O . ALA A 1 85 ? 12.999 -2.497 -7.384 1.00 87.19 85 ALA A O 1
ATOM 644 N N . CYS A 1 86 ? 10.869 -2.238 -8.044 1.00 88.38 86 CYS A N 1
ATOM 645 C CA . CYS A 1 86 ? 10.223 -2.599 -6.783 1.00 88.38 86 CYS A CA 1
ATOM 646 C C . CYS A 1 86 ? 9.785 -4.071 -6.688 1.00 88.38 86 CYS A C 1
ATOM 648 O O . CYS A 1 86 ? 8.993 -4.421 -5.818 1.00 88.38 86 CYS A O 1
ATOM 650 N N . GLY A 1 87 ? 10.308 -4.950 -7.550 1.00 90.81 87 GLY A N 1
ATOM 651 C CA . GLY A 1 87 ? 10.105 -6.401 -7.443 1.00 90.81 87 GLY A CA 1
ATOM 652 C C . GLY A 1 87 ? 9.133 -7.003 -8.454 1.00 90.81 87 GLY A C 1
ATOM 653 O O . GLY A 1 87 ? 8.950 -8.217 -8.459 1.00 90.81 87 GLY A O 1
ATOM 654 N N . PHE A 1 88 ? 8.580 -6.202 -9.370 1.00 93.56 88 PHE A N 1
ATOM 655 C CA . PHE A 1 88 ? 7.689 -6.691 -10.433 1.00 93.56 88 PHE A CA 1
ATOM 656 C C . PHE A 1 88 ? 8.444 -7.247 -11.656 1.00 93.56 88 PHE A C 1
ATOM 658 O O . PHE A 1 88 ? 7.830 -7.619 -12.652 1.00 93.56 88 PHE A O 1
ATOM 665 N N . ALA A 1 89 ? 9.778 -7.329 -11.598 1.00 92.06 89 ALA A N 1
ATOM 666 C CA . ALA A 1 89 ? 10.608 -7.880 -12.672 1.00 92.06 89 ALA A CA 1
ATOM 667 C C . ALA A 1 89 ? 10.690 -9.421 -12.673 1.00 92.06 89 ALA A C 1
ATOM 669 O O . ALA A 1 89 ? 11.086 -10.014 -13.679 1.00 92.06 89 ALA A O 1
ATOM 670 N N . GLN A 1 90 ? 10.361 -10.076 -11.553 1.00 92.81 90 GLN A N 1
ATOM 671 C CA . GLN A 1 90 ? 10.492 -11.525 -11.371 1.00 92.81 90 GLN A CA 1
ATOM 672 C C . GLN A 1 90 ? 9.277 -12.084 -10.629 1.00 92.81 90 GLN A C 1
ATOM 674 O O . GLN A 1 90 ? 8.882 -11.563 -9.586 1.00 92.81 90 GLN A O 1
ATOM 679 N N . THR A 1 91 ? 8.711 -13.183 -11.134 1.00 95.69 91 THR A N 1
ATOM 680 C CA . THR A 1 91 ? 7.526 -13.824 -10.543 1.00 95.69 91 THR A CA 1
ATOM 681 C C . THR A 1 91 ? 7.753 -14.243 -9.097 1.00 95.69 91 THR A C 1
ATOM 683 O O . THR A 1 91 ? 6.894 -13.988 -8.266 1.00 95.69 91 THR A O 1
ATOM 686 N N . GLN A 1 92 ? 8.904 -14.837 -8.780 1.00 95.25 92 GLN A N 1
ATOM 687 C CA . GLN A 1 92 ? 9.222 -15.330 -7.439 1.00 95.25 92 GLN A CA 1
ATOM 688 C C . GLN A 1 92 ? 9.337 -14.184 -6.427 1.00 95.25 92 GLN A C 1
ATOM 690 O O . GLN A 1 92 ? 8.846 -14.299 -5.308 1.00 95.25 92 GLN A O 1
ATOM 695 N N . THR A 1 93 ? 9.945 -13.062 -6.828 1.00 95.12 93 THR A N 1
ATOM 696 C CA . THR A 1 93 ? 10.054 -11.867 -5.982 1.00 95.12 93 THR A CA 1
ATOM 697 C C . THR A 1 93 ? 8.682 -11.269 -5.702 1.00 95.12 93 THR A C 1
ATOM 699 O O . THR A 1 93 ? 8.345 -11.046 -4.541 1.00 95.12 93 THR A O 1
ATOM 702 N N . LEU A 1 94 ? 7.869 -11.058 -6.743 1.00 96.44 94 LEU A N 1
ATOM 703 C CA . LEU A 1 94 ? 6.519 -10.528 -6.567 1.00 96.44 94 LEU A CA 1
ATOM 704 C C . LEU A 1 94 ? 5.650 -11.479 -5.734 1.00 96.44 94 LEU A C 1
ATOM 706 O O . LEU A 1 94 ? 4.923 -11.038 -4.853 1.00 96.44 94 LEU A O 1
ATOM 710 N N . GLU A 1 95 ? 5.756 -12.787 -5.960 1.00 97.00 95 GLU A N 1
ATOM 711 C CA . GLU A 1 95 ? 5.032 -13.802 -5.198 1.00 97.00 95 GLU A CA 1
ATOM 712 C C . GLU A 1 95 ? 5.380 -13.775 -3.706 1.00 97.00 95 GLU A C 1
ATOM 714 O O . GLU A 1 95 ? 4.465 -13.854 -2.885 1.00 97.00 95 GLU A O 1
ATOM 719 N N . ALA A 1 96 ? 6.658 -13.602 -3.357 1.00 96.69 96 ALA A N 1
ATOM 720 C CA . ALA A 1 96 ? 7.099 -13.450 -1.973 1.00 96.69 96 ALA A CA 1
ATOM 721 C C . ALA A 1 96 ? 6.600 -12.139 -1.339 1.00 96.69 96 ALA A C 1
ATOM 723 O O . ALA A 1 96 ? 6.142 -12.153 -0.197 1.00 96.69 96 ALA A O 1
ATOM 724 N N . LEU A 1 97 ? 6.634 -11.020 -2.075 1.00 96.62 97 LEU A N 1
ATOM 725 C CA . LEU A 1 97 ? 6.120 -9.729 -1.594 1.00 96.62 97 LEU A CA 1
ATOM 726 C C . LEU A 1 97 ? 4.615 -9.783 -1.323 1.00 96.62 97 LEU A C 1
ATOM 728 O O . LEU A 1 97 ? 4.164 -9.358 -0.261 1.00 96.62 97 LEU A O 1
ATOM 732 N N . VAL A 1 98 ? 3.844 -10.341 -2.258 1.00 97.81 98 VAL A N 1
ATOM 733 C CA . VAL A 1 98 ? 2.399 -10.523 -2.086 1.00 97.81 98 VAL A CA 1
ATOM 734 C C . VAL A 1 98 ? 2.121 -11.476 -0.919 1.00 97.81 98 VAL A C 1
ATOM 736 O O . VAL A 1 98 ? 1.269 -11.170 -0.095 1.00 97.81 98 VAL A O 1
ATOM 739 N N . GLY A 1 99 ? 2.896 -12.558 -0.769 1.00 98.06 99 GLY A N 1
ATOM 740 C CA . GLY A 1 99 ? 2.785 -13.481 0.367 1.00 98.06 99 GLY A CA 1
ATOM 741 C C . GLY A 1 99 ? 3.023 -12.809 1.721 1.00 98.06 99 GLY A C 1
ATOM 742 O O . GLY A 1 99 ? 2.279 -13.031 2.671 1.00 98.06 99 GLY A O 1
ATOM 743 N N . ALA A 1 100 ? 4.017 -11.925 1.806 1.00 98.00 100 ALA A N 1
ATOM 744 C CA . ALA A 1 100 ? 4.283 -11.161 3.020 1.00 98.00 100 ALA A CA 1
ATOM 745 C C . ALA A 1 100 ? 3.140 -10.188 3.363 1.00 98.00 100 ALA A C 1
ATOM 747 O O . ALA A 1 100 ? 2.796 -10.033 4.537 1.00 98.00 100 ALA A O 1
ATOM 748 N N . TRP A 1 101 ? 2.518 -9.564 2.357 1.00 98.19 101 TRP A N 1
ATOM 749 C CA . TRP A 1 101 ? 1.316 -8.751 2.557 1.00 98.19 101 TRP A CA 1
ATOM 750 C C . TRP A 1 101 ? 0.105 -9.586 2.979 1.00 98.19 101 TRP A C 1
ATOM 752 O O . TRP A 1 101 ? -0.620 -9.164 3.876 1.00 98.19 101 TRP A O 1
ATOM 762 N N . GLU A 1 102 ? -0.090 -10.773 2.399 1.00 98.00 102 GLU A N 1
ATOM 763 C CA . GLU A 1 102 ? -1.142 -11.716 2.801 1.00 98.00 102 GLU A CA 1
ATOM 764 C C . GLU A 1 102 ? -0.999 -12.075 4.288 1.00 98.00 102 GLU A C 1
ATOM 766 O O . GLU A 1 102 ? -1.942 -11.882 5.055 1.00 98.00 102 GLU A O 1
ATOM 771 N N . SER A 1 103 ? 0.203 -12.458 4.736 1.00 98.38 103 SER A N 1
ATOM 772 C CA . SER A 1 103 ? 0.474 -12.711 6.160 1.00 98.38 103 SER A CA 1
ATOM 773 C C . SER A 1 103 ? 0.223 -11.480 7.036 1.00 98.38 103 SER A C 1
ATOM 775 O O . SER A 1 103 ? -0.322 -11.591 8.135 1.00 98.38 103 SER A O 1
ATOM 777 N N . LEU A 1 104 ? 0.584 -10.282 6.566 1.00 98.25 104 LEU A N 1
ATOM 778 C CA . LEU A 1 104 ? 0.323 -9.051 7.307 1.00 98.25 104 LEU A CA 1
ATOM 779 C C . LEU A 1 104 ? -1.183 -8.778 7.451 1.00 98.25 104 LEU A C 1
ATOM 781 O O . LEU A 1 104 ? -1.646 -8.383 8.524 1.00 98.25 104 LEU A O 1
ATOM 785 N N . PHE A 1 105 ? -1.963 -9.018 6.396 1.00 98.38 105 PHE A N 1
ATOM 786 C CA . PHE A 1 105 ? -3.416 -8.882 6.427 1.00 98.38 105 PHE A CA 1
ATOM 787 C C . PHE A 1 105 ? -4.076 -9.934 7.323 1.00 98.38 105 PHE A C 1
ATOM 789 O O . PHE A 1 105 ? -5.017 -9.592 8.035 1.00 98.38 105 PHE A O 1
ATOM 796 N N . GLU A 1 106 ? -3.567 -11.165 7.372 1.00 97.94 106 GLU A N 1
ATOM 797 C CA . GLU A 1 106 ? -4.043 -12.204 8.298 1.00 97.94 106 GLU A CA 1
ATOM 798 C C . GLU A 1 106 ? -3.828 -11.828 9.772 1.00 97.94 106 GLU A C 1
ATOM 800 O O . GLU A 1 106 ? -4.690 -12.092 10.618 1.00 97.94 106 GLU A O 1
ATOM 805 N N . LEU A 1 107 ? -2.703 -11.175 10.081 1.00 98.06 107 LEU A N 1
ATOM 806 C CA . LEU A 1 107 ? -2.385 -10.694 11.428 1.00 98.06 107 LEU A CA 1
ATOM 807 C C . LEU A 1 107 ? -3.251 -9.494 11.835 1.00 98.06 107 LEU A C 1
ATOM 809 O O . LEU A 1 107 ? -3.738 -9.425 12.965 1.00 98.06 107 LEU A O 1
ATOM 813 N N . ILE A 1 108 ? -3.440 -8.537 10.925 1.00 98.00 108 ILE A N 1
ATOM 814 C CA . ILE A 1 108 ? -4.119 -7.265 11.218 1.00 98.00 108 ILE A CA 1
ATOM 815 C C . ILE A 1 108 ? -5.640 -7.389 11.114 1.00 98.00 108 ILE A C 1
ATOM 817 O O . ILE A 1 108 ? -6.354 -6.748 11.891 1.00 98.00 108 ILE A O 1
ATOM 821 N N . LYS A 1 109 ? -6.118 -8.211 10.173 1.00 97.94 109 LYS A N 1
ATOM 822 C CA . LYS A 1 109 ? -7.525 -8.388 9.787 1.00 97.94 109 LYS A CA 1
ATOM 823 C C . LYS A 1 109 ? -8.205 -7.047 9.473 1.00 97.94 109 LYS A C 1
ATOM 825 O O . LYS A 1 109 ? -9.098 -6.631 10.213 1.00 97.94 109 LYS A O 1
ATOM 830 N N . PRO A 1 110 ? -7.746 -6.320 8.434 1.00 98.31 110 PRO A N 1
ATOM 831 C CA . PRO A 1 110 ? -8.320 -5.026 8.089 1.00 98.31 110 PRO A CA 1
ATOM 832 C C . PRO A 1 110 ? -9.760 -5.168 7.575 1.00 98.31 110 PRO A C 1
ATOM 834 O O . PRO A 1 110 ? -10.055 -6.028 6.753 1.00 98.31 110 PRO A O 1
ATOM 837 N N . ASP A 1 111 ? -10.638 -4.273 8.023 1.00 98.19 111 ASP A N 1
ATOM 838 C CA . ASP A 1 111 ? -11.981 -4.059 7.473 1.00 98.19 111 ASP A CA 1
ATOM 839 C C . ASP A 1 111 ? -11.968 -3.085 6.277 1.00 98.19 111 ASP A C 1
ATOM 841 O O . ASP A 1 111 ? -12.949 -2.992 5.544 1.00 98.19 111 ASP A O 1
ATOM 845 N N . LEU A 1 112 ? -10.883 -2.323 6.103 1.00 98.00 112 LEU A N 1
ATOM 846 C CA . LEU A 1 112 ? -10.631 -1.408 4.987 1.00 98.00 112 LEU A CA 1
ATOM 847 C C . LEU A 1 112 ? -9.121 -1.257 4.798 1.00 98.00 112 LEU A C 1
ATOM 849 O O . LEU A 1 112 ? -8.383 -1.093 5.776 1.00 98.00 112 LEU A O 1
ATOM 853 N N . ILE A 1 113 ? -8.675 -1.245 3.545 1.00 98.56 113 ILE A N 1
ATOM 854 C CA . ILE A 1 113 ? -7.287 -0.950 3.182 1.00 98.56 113 ILE A CA 1
ATOM 855 C C . ILE A 1 113 ? -7.234 0.397 2.457 1.00 98.56 113 ILE A C 1
ATOM 857 O O . ILE A 1 113 ? -7.919 0.600 1.459 1.00 98.56 113 ILE A O 1
ATOM 861 N N . VAL A 1 114 ? -6.404 1.316 2.945 1.00 97.81 114 VAL A N 1
ATOM 862 C CA . VAL A 1 114 ? -6.039 2.558 2.254 1.00 97.81 114 VAL A CA 1
ATOM 863 C C . VAL A 1 114 ? -4.680 2.328 1.601 1.00 97.81 114 VAL A C 1
ATOM 865 O O . VAL A 1 114 ? -3.663 2.293 2.288 1.00 97.81 114 VAL A O 1
ATOM 868 N N . ALA A 1 115 ? -4.673 2.127 0.287 1.00 96.25 115 ALA A N 1
ATOM 869 C CA . ALA A 1 115 ? -3.492 1.781 -0.491 1.00 96.25 115 ALA A CA 1
ATOM 870 C C . ALA A 1 115 ? -2.903 3.026 -1.163 1.00 96.25 115 ALA A C 1
ATOM 872 O O . ALA A 1 115 ? -3.451 3.528 -2.145 1.00 96.25 115 ALA A O 1
ATOM 873 N N . GLU A 1 116 ? -1.776 3.501 -0.646 1.00 94.56 116 GLU A N 1
ATOM 874 C CA . GLU A 1 116 ? -1.001 4.611 -1.195 1.00 94.56 116 GLU A CA 1
ATOM 875 C C . GLU A 1 116 ? 0.328 4.048 -1.725 1.00 94.56 116 GLU A C 1
ATOM 877 O O . GLU A 1 116 ? 1.009 3.324 -1.006 1.00 94.56 116 GLU A O 1
ATOM 882 N N . ALA A 1 117 ? 0.641 4.264 -3.010 1.00 93.56 117 ALA A N 1
ATOM 883 C CA . ALA A 1 117 ? 1.841 3.727 -3.674 1.00 93.56 117 ALA A CA 1
ATOM 884 C C . ALA A 1 117 ? 2.206 2.276 -3.256 1.00 93.56 117 ALA A C 1
ATOM 886 O O . ALA A 1 117 ? 3.359 1.969 -2.955 1.00 93.56 117 ALA A O 1
ATOM 887 N N . SER A 1 118 ? 1.198 1.394 -3.195 1.00 94.81 118 SER A N 1
ATOM 888 C CA . SER A 1 118 ? 1.310 0.027 -2.658 1.00 94.81 118 SER A CA 1
ATOM 889 C C . SER A 1 118 ? 0.717 -1.060 -3.578 1.00 94.81 118 SER A C 1
ATOM 891 O O . SER A 1 118 ? -0.267 -1.724 -3.234 1.00 94.81 118 SER A O 1
ATOM 893 N N . PRO A 1 119 ? 1.238 -1.222 -4.811 1.00 93.81 119 PRO A N 1
ATOM 894 C CA . PRO A 1 119 ? 0.723 -2.202 -5.770 1.00 93.81 119 PRO A CA 1
ATOM 895 C C . PRO A 1 119 ? 0.808 -3.675 -5.325 1.00 93.81 119 PRO A C 1
ATOM 897 O O . PRO A 1 119 ? -0.115 -4.427 -5.631 1.00 93.81 119 PRO A O 1
ATOM 900 N N . ALA A 1 120 ? 1.834 -4.118 -4.596 1.00 95.88 120 ALA A N 1
ATOM 901 C CA . ALA A 1 120 ? 1.916 -5.490 -4.088 1.00 95.88 120 ALA A CA 1
ATOM 902 C C . ALA A 1 120 ? 0.893 -5.731 -2.968 1.00 95.88 120 ALA A C 1
ATOM 904 O O . ALA A 1 120 ? 0.208 -6.756 -2.988 1.00 95.88 120 ALA A O 1
ATOM 905 N N . ALA A 1 121 ? 0.693 -4.756 -2.073 1.00 97.12 121 ALA A N 1
ATOM 906 C CA . ALA A 1 121 ? -0.389 -4.798 -1.086 1.00 97.12 121 ALA A CA 1
ATOM 907 C C . ALA A 1 121 ? -1.758 -4.968 -1.762 1.00 97.12 121 ALA A C 1
ATOM 909 O O . ALA A 1 121 ? -2.577 -5.774 -1.326 1.00 97.12 121 ALA A O 1
ATOM 910 N N . ARG A 1 122 ? -1.992 -4.259 -2.876 1.00 94.94 122 ARG A N 1
ATOM 911 C CA . ARG A 1 122 ? -3.236 -4.349 -3.663 1.00 94.94 122 ARG A CA 1
ATOM 912 C C . ARG A 1 122 ? -3.463 -5.732 -4.276 1.00 94.94 122 ARG A C 1
ATOM 914 O O . ARG A 1 122 ? -4.611 -6.148 -4.397 1.00 94.94 122 ARG A O 1
ATOM 921 N N . LEU A 1 123 ? -2.404 -6.455 -4.641 1.00 95.94 123 LEU A N 1
ATOM 922 C CA . LEU A 1 123 ? -2.515 -7.829 -5.147 1.00 95.94 123 LEU A CA 1
ATOM 923 C C . LEU A 1 123 ? -2.841 -8.846 -4.044 1.00 95.94 123 LEU A C 1
ATOM 925 O O . LEU A 1 123 ? -3.428 -9.884 -4.347 1.00 95.94 123 LEU A O 1
ATOM 929 N N . ALA A 1 124 ? -2.488 -8.539 -2.794 1.00 97.31 124 ALA A N 1
ATOM 930 C CA . ALA A 1 124 ? -2.675 -9.394 -1.621 1.00 97.31 124 ALA A CA 1
ATOM 931 C C . ALA A 1 124 ? -4.045 -9.239 -0.936 1.00 97.31 124 ALA A C 1
ATOM 933 O O . ALA A 1 124 ? -4.376 -10.018 -0.045 1.00 97.31 124 ALA A O 1
ATOM 934 N N . VAL A 1 125 ? -4.850 -8.243 -1.329 1.00 96.81 125 VAL A N 1
ATOM 935 C CA . VAL A 1 125 ? -6.108 -7.866 -0.651 1.00 96.81 125 VAL A CA 1
ATOM 936 C C . VAL A 1 125 ? -7.015 -9.085 -0.448 1.00 96.81 125 VAL A C 1
ATOM 938 O O . VAL A 1 125 ? -7.256 -9.796 -1.424 1.00 96.81 125 VAL A O 1
ATOM 941 N N . PRO A 1 126 ? -7.515 -9.360 0.770 1.00 94.69 126 PRO A N 1
ATOM 942 C CA . PRO A 1 126 ? -8.438 -10.467 0.991 1.00 94.69 126 PRO A CA 1
ATOM 943 C C . PRO A 1 126 ? -9.787 -10.221 0.308 1.00 94.69 126 PRO A C 1
ATOM 945 O O . PRO A 1 126 ? -10.255 -9.082 0.232 1.00 94.69 126 PRO A O 1
ATOM 948 N N . ASP A 1 127 ? -10.442 -11.291 -0.137 1.00 93.69 127 ASP A N 1
ATOM 949 C CA . ASP A 1 127 ? -11.758 -11.189 -0.766 1.00 93.69 127 ASP A CA 1
ATOM 950 C C . ASP A 1 127 ? -12.770 -10.510 0.169 1.00 93.69 127 ASP A C 1
ATOM 952 O O . ASP A 1 127 ? -12.861 -10.809 1.361 1.00 93.69 127 ASP A O 1
ATOM 956 N N . GLY A 1 128 ? -13.536 -9.569 -0.383 1.00 94.81 128 GLY A N 1
ATOM 957 C CA . GLY A 1 128 ? -14.546 -8.812 0.358 1.00 94.81 128 GLY A CA 1
ATOM 958 C C . GLY A 1 128 ? -14.009 -7.651 1.203 1.00 94.81 128 GLY A C 1
ATOM 959 O O . GLY A 1 128 ? -14.819 -6.898 1.742 1.00 94.81 128 GLY A O 1
ATOM 960 N N . VAL A 1 129 ? -12.688 -7.449 1.295 1.00 97.88 129 VAL A N 1
ATOM 961 C CA . VAL A 1 129 ? -12.119 -6.270 1.965 1.00 97.88 129 VAL A CA 1
ATOM 962 C C . VAL A 1 129 ? -12.097 -5.086 0.990 1.00 97.88 129 VAL A C 1
ATOM 964 O O . VAL A 1 129 ? -11.440 -5.163 -0.051 1.00 97.88 129 VAL A O 1
ATOM 967 N N . PRO A 1 130 ? -12.792 -3.972 1.287 1.00 97.69 130 PRO A N 1
ATOM 968 C CA . PRO A 1 130 ? -12.765 -2.792 0.435 1.00 97.69 130 PRO A CA 1
ATOM 969 C C . PRO A 1 130 ? -11.377 -2.138 0.420 1.00 97.69 130 PRO A C 1
ATOM 971 O O . PRO A 1 130 ? -10.657 -2.126 1.424 1.00 97.69 130 PRO A O 1
ATOM 974 N N . VAL A 1 131 ? -11.030 -1.541 -0.723 1.00 97.00 131 VAL A N 1
ATOM 975 C CA . VAL A 1 131 ? -9.750 -0.857 -0.939 1.00 97.00 131 VAL A CA 1
ATOM 976 C C . VAL A 1 131 ? -9.992 0.561 -1.433 1.00 97.00 131 VAL A C 1
ATOM 978 O O . VAL A 1 131 ? -10.619 0.770 -2.470 1.00 97.00 131 VAL A O 1
ATOM 981 N N . LEU A 1 132 ? -9.444 1.534 -0.712 1.00 95.56 132 LEU A N 1
ATOM 982 C CA . LEU A 1 132 ? -9.329 2.916 -1.151 1.00 95.56 132 LEU A CA 1
ATOM 983 C C . LEU A 1 132 ? -7.923 3.136 -1.711 1.00 95.56 132 LEU A C 1
ATOM 985 O O . LEU A 1 132 ? -6.957 3.172 -0.953 1.00 95.56 132 LEU A O 1
ATOM 989 N N . ILE A 1 133 ? -7.804 3.297 -3.027 1.00 93.06 133 ILE A N 1
ATOM 990 C CA . ILE A 1 133 ? -6.533 3.654 -3.665 1.00 93.06 133 ILE A CA 1
ATOM 991 C C . ILE A 1 133 ? -6.359 5.168 -3.569 1.00 93.06 133 ILE A C 1
ATOM 993 O O . ILE A 1 133 ? -7.251 5.924 -3.956 1.00 93.06 133 ILE A O 1
ATOM 997 N N . THR A 1 134 ? -5.215 5.612 -3.061 1.00 90.62 134 THR A N 1
ATOM 998 C CA . THR A 1 134 ? -4.871 7.029 -2.947 1.00 90.62 134 THR A CA 1
ATOM 999 C C . THR A 1 134 ? -3.554 7.319 -3.649 1.00 90.62 134 THR A C 1
ATOM 1001 O O . THR A 1 134 ? -2.736 6.430 -3.893 1.00 90.62 134 THR A O 1
ATOM 1004 N N . GLY A 1 135 ? -3.378 8.580 -4.030 1.00 81.62 135 GLY A N 1
ATOM 1005 C CA . GLY A 1 135 ? -2.219 9.037 -4.778 1.00 81.62 135 GLY A CA 1
ATOM 1006 C C . GLY A 1 135 ? -2.630 9.877 -5.977 1.00 81.62 135 GLY A C 1
ATOM 1007 O O . GLY A 1 135 ? -3.736 10.411 -6.052 1.00 81.62 135 GLY A O 1
ATOM 1008 N N . ASN A 1 136 ? -1.705 10.008 -6.914 1.00 82.00 136 ASN A N 1
ATOM 1009 C CA . ASN A 1 136 ? -1.884 10.740 -8.160 1.00 82.00 136 ASN A CA 1
ATOM 1010 C C . ASN A 1 136 ? -1.592 9.811 -9.350 1.00 82.00 136 ASN A C 1
ATOM 1012 O O . ASN A 1 136 ? -1.164 8.671 -9.164 1.00 82.00 136 ASN A O 1
ATOM 1016 N N . GLY A 1 137 ? -1.756 10.320 -10.574 1.00 79.75 137 GLY A N 1
ATOM 1017 C CA . GLY A 1 137 ? -1.523 9.549 -11.800 1.00 79.75 137 GLY A CA 1
ATOM 1018 C C . GLY A 1 137 ? -0.102 8.988 -11.970 1.00 79.75 137 GLY A C 1
ATOM 1019 O O . GLY A 1 137 ? 0.110 8.179 -12.865 1.00 79.75 137 GLY A O 1
ATOM 1020 N N . PHE A 1 138 ? 0.863 9.383 -11.131 1.00 81.12 138 PHE A N 1
ATOM 1021 C CA . PHE A 1 138 ? 2.221 8.840 -11.150 1.00 81.12 138 PHE A CA 1
ATOM 1022 C C . PHE A 1 138 ? 2.333 7.500 -10.406 1.00 81.12 138 PHE A C 1
ATOM 1024 O O . PHE A 1 138 ? 2.999 6.599 -10.897 1.00 81.12 138 PHE A O 1
ATOM 1031 N N . TYR A 1 139 ? 1.674 7.342 -9.250 1.00 80.00 139 TYR A N 1
ATOM 1032 C CA . TYR A 1 139 ? 1.706 6.094 -8.461 1.00 80.00 139 TYR A CA 1
ATOM 1033 C C . TYR A 1 139 ? 0.421 5.257 -8.576 1.00 80.00 139 TYR A C 1
ATOM 1035 O O . TYR A 1 139 ? 0.419 4.069 -8.247 1.00 80.00 139 TYR A O 1
ATOM 1043 N N . ALA A 1 140 ? -0.657 5.874 -9.058 1.00 85.00 140 ALA A N 1
ATOM 1044 C CA . ALA A 1 140 ? -1.952 5.276 -9.350 1.00 85.00 140 ALA A CA 1
ATOM 1045 C C . ALA A 1 140 ? -2.418 5.754 -10.742 1.00 85.00 140 ALA A C 1
ATOM 1047 O O . ALA A 1 140 ? -3.296 6.615 -10.838 1.00 85.00 140 ALA A O 1
ATOM 1048 N N . PRO A 1 141 ? -1.784 5.265 -11.825 1.00 85.50 141 PRO A N 1
ATOM 1049 C CA . PRO A 1 141 ? -2.137 5.657 -13.188 1.00 85.50 141 PRO A CA 1
ATOM 1050 C C . PRO A 1 141 ? -3.622 5.374 -13.501 1.00 85.50 141 PRO A C 1
ATOM 1052 O O . PRO A 1 141 ? -4.158 4.376 -13.009 1.00 85.50 141 PRO A O 1
ATOM 1055 N N . PRO A 1 142 ? -4.292 6.228 -14.307 1.00 85.75 142 PRO A N 1
ATOM 1056 C CA . PRO A 1 142 ? -5.684 6.022 -14.708 1.00 85.75 142 PRO A CA 1
ATOM 1057 C C . PRO A 1 142 ? -5.900 4.671 -15.396 1.00 85.75 142 PRO A C 1
ATOM 1059 O O . PRO A 1 142 ? -5.096 4.255 -16.232 1.00 85.75 142 PRO A O 1
ATOM 1062 N N . VAL A 1 143 ? -6.999 3.996 -15.058 1.00 85.81 143 VAL A N 1
ATOM 1063 C CA . VAL A 1 143 ? -7.296 2.630 -15.524 1.00 85.81 143 VAL A CA 1
ATOM 1064 C C . VAL A 1 143 ? -7.714 2.575 -16.995 1.00 85.81 143 VAL A C 1
ATOM 1066 O O . VAL A 1 143 ? -7.710 1.510 -17.600 1.00 85.81 143 VAL A O 1
ATOM 1069 N N . GLU A 1 144 ? -8.067 3.718 -17.580 1.00 88.00 144 GLU A N 1
ATOM 1070 C CA . GLU A 1 144 ? -8.492 3.854 -18.973 1.00 88.00 144 GLU A CA 1
ATOM 1071 C C . GLU A 1 144 ? -7.307 3.943 -19.946 1.00 88.00 144 GLU A C 1
ATOM 1073 O O . GLU A 1 144 ? -7.493 3.941 -21.168 1.00 88.00 144 GLU A O 1
ATOM 1078 N N . LEU A 1 145 ? -6.080 4.053 -19.427 1.00 87.19 145 LEU A N 1
ATOM 1079 C CA . LEU A 1 145 ? -4.880 4.094 -20.248 1.00 87.19 145 LEU A CA 1
ATOM 1080 C C . LEU A 1 145 ? -4.638 2.736 -20.910 1.00 87.19 145 LEU A C 1
ATOM 1082 O O . LEU A 1 145 ? -4.628 1.699 -20.257 1.00 87.19 145 LEU A O 1
ATOM 1086 N N . LYS A 1 146 ? -4.385 2.759 -22.223 1.00 87.12 146 LYS A N 1
ATOM 1087 C CA . LYS A 1 146 ? -4.002 1.558 -22.985 1.00 87.12 146 LYS A CA 1
ATOM 1088 C C . LYS A 1 146 ? -2.586 1.072 -22.671 1.00 87.12 146 LYS A C 1
ATOM 1090 O O . LYS A 1 146 ? -2.285 -0.085 -22.921 1.00 87.12 146 LYS A O 1
ATOM 1095 N N . SER A 1 147 ? -1.731 1.984 -22.222 1.00 88.25 147 SER A N 1
ATOM 1096 C CA . SER A 1 147 ? -0.341 1.744 -21.845 1.00 88.25 147 SER A CA 1
ATOM 1097 C C . SER A 1 147 ? 0.137 2.884 -20.952 1.00 88.25 147 SER A C 1
ATOM 1099 O O . SER A 1 147 ? -0.360 4.013 -21.066 1.00 88.25 147 SER A O 1
ATOM 1101 N N . TYR A 1 148 ? 1.142 2.641 -20.117 1.00 89.19 148 TYR A N 1
ATOM 1102 C CA . TYR A 1 148 ? 1.717 3.690 -19.283 1.00 89.19 148 TYR A CA 1
ATOM 1103 C C . TYR A 1 148 ? 2.456 4.738 -20.132 1.00 89.19 148 TYR A C 1
ATOM 1105 O O . TYR A 1 148 ? 3.314 4.385 -20.947 1.00 89.19 148 TYR A O 1
ATOM 1113 N N . PRO A 1 149 ? 2.156 6.040 -19.958 1.00 87.44 149 PRO A N 1
ATOM 1114 C CA . PRO A 1 149 ? 2.828 7.089 -20.705 1.00 87.44 149 PRO A CA 1
ATOM 1115 C C . PRO A 1 149 ? 4.299 7.196 -20.281 1.00 87.44 149 PRO A C 1
ATOM 1117 O O . PRO A 1 149 ? 4.649 6.876 -19.137 1.00 87.44 149 PRO A O 1
ATOM 1120 N N . PRO A 1 150 ? 5.171 7.693 -21.171 1.00 87.88 150 PRO A N 1
ATOM 1121 C CA . PRO A 1 150 ? 6.540 7.979 -20.796 1.00 87.88 150 PRO A CA 1
ATOM 1122 C C . PRO A 1 150 ? 6.574 9.108 -19.758 1.00 87.88 150 PRO A C 1
ATOM 1124 O O . PRO A 1 150 ? 5.883 10.118 -19.888 1.00 87.88 150 PRO A O 1
ATOM 1127 N N . LEU A 1 151 ? 7.409 8.959 -18.731 1.00 85.50 151 LEU A N 1
ATOM 1128 C CA . LEU A 1 151 ? 7.572 9.956 -17.666 1.00 85.50 151 LEU A CA 1
ATOM 1129 C C . LEU A 1 151 ? 8.333 11.201 -18.139 1.00 85.50 151 LEU A C 1
ATOM 1131 O O . LEU A 1 151 ? 8.268 12.255 -17.508 1.00 85.50 151 LEU A O 1
ATOM 1135 N N . ARG A 1 152 ? 9.092 11.078 -19.233 1.00 84.38 152 ARG A N 1
ATOM 1136 C CA . ARG A 1 152 ? 9.853 12.159 -19.869 1.00 84.38 152 ARG A CA 1
ATOM 1137 C C . ARG A 1 152 ? 9.752 12.029 -21.383 1.00 84.38 152 ARG A C 1
ATOM 1139 O O . ARG A 1 152 ? 9.676 10.920 -21.907 1.00 84.38 152 ARG A O 1
ATOM 1146 N N . ALA A 1 153 ? 9.792 13.155 -22.091 1.00 82.75 153 ALA A N 1
ATOM 1147 C CA . ALA A 1 153 ? 9.787 13.155 -23.550 1.00 82.75 153 ALA A CA 1
ATOM 1148 C C . ALA A 1 153 ? 10.949 12.308 -24.101 1.00 82.75 153 ALA A C 1
ATOM 1150 O O . ALA A 1 153 ? 12.094 12.477 -23.686 1.00 82.75 153 ALA A O 1
ATOM 1151 N N . GLY A 1 154 ? 10.641 11.386 -25.017 1.00 80.56 154 GLY A N 1
ATOM 1152 C CA . GLY A 1 154 ? 11.624 10.486 -25.630 1.00 80.56 154 GLY A CA 1
ATOM 1153 C C . GLY A 1 154 ? 12.074 9.313 -24.754 1.00 80.56 154 GLY A C 1
ATOM 1154 O O . GLY A 1 154 ? 12.887 8.511 -25.206 1.00 80.56 154 GLY A O 1
ATOM 1155 N N . ALA A 1 155 ? 11.559 9.178 -23.529 1.00 82.19 155 ALA A N 1
ATOM 1156 C CA . ALA A 1 155 ? 11.841 8.009 -22.713 1.00 82.19 155 ALA A CA 1
ATOM 1157 C C . ALA A 1 155 ? 11.038 6.797 -23.207 1.00 82.19 155 ALA A C 1
ATOM 1159 O O . ALA A 1 155 ? 9.860 6.913 -23.540 1.00 82.19 155 ALA A O 1
ATOM 1160 N N . ALA A 1 156 ? 11.677 5.632 -23.222 1.00 76.44 156 ALA A N 1
ATOM 1161 C CA . ALA A 1 156 ? 11.028 4.352 -23.462 1.00 76.44 156 ALA A CA 1
ATOM 1162 C C . ALA A 1 156 ? 11.144 3.496 -22.203 1.00 76.44 156 ALA A C 1
ATOM 1164 O O . ALA A 1 156 ? 12.120 3.616 -21.457 1.00 76.44 156 ALA A O 1
ATOM 1165 N N . SER A 1 157 ? 10.158 2.630 -21.969 1.00 76.94 157 SER A N 1
ATOM 1166 C CA . SER A 1 157 ? 10.297 1.639 -20.911 1.00 76.94 157 SER A CA 1
ATOM 1167 C C . SER A 1 157 ? 11.411 0.658 -21.260 1.00 76.94 157 SER A C 1
ATOM 1169 O O . SER A 1 157 ? 11.464 0.135 -22.373 1.00 76.94 157 SER A O 1
ATOM 1171 N N . SER A 1 158 ? 12.294 0.404 -20.298 1.00 75.38 158 SER A N 1
ATOM 1172 C CA . SER A 1 158 ? 13.361 -0.591 -20.427 1.00 75.38 158 SER A CA 1
ATOM 1173 C C . SER A 1 158 ? 12.827 -2.014 -20.247 1.00 75.38 158 SER A C 1
ATOM 1175 O O . SER A 1 158 ? 13.459 -2.980 -20.673 1.00 75.38 158 SER A O 1
ATOM 1177 N N . PHE A 1 159 ? 11.660 -2.154 -19.613 1.00 74.75 159 PHE A N 1
ATOM 1178 C CA . PHE A 1 159 ? 11.029 -3.428 -19.306 1.00 74.75 159 PHE A CA 1
ATOM 1179 C C . PHE A 1 159 ? 9.574 -3.389 -19.787 1.00 74.75 159 PHE A C 1
ATOM 1181 O O . PHE A 1 159 ? 8.753 -2.702 -19.203 1.00 74.75 159 PHE A O 1
ATOM 1188 N N . GLY A 1 160 ? 9.251 -4.094 -20.875 1.00 85.25 160 GLY A N 1
ATOM 1189 C CA . GLY A 1 160 ? 7.934 -3.999 -21.520 1.00 85.25 160 GLY A CA 1
ATOM 1190 C C . GLY A 1 160 ? 6.749 -4.248 -20.575 1.00 85.25 160 GLY A C 1
ATOM 1191 O O . GLY A 1 160 ? 6.787 -5.162 -19.748 1.00 85.25 160 GLY A O 1
ATOM 1192 N N . GLU A 1 161 ? 5.689 -3.450 -20.730 1.00 90.19 161 GLU A N 1
ATOM 1193 C CA . GLU A 1 161 ? 4.466 -3.512 -19.913 1.00 90.19 161 GLU A CA 1
ATOM 1194 C C . GLU A 1 161 ? 3.811 -4.898 -19.952 1.00 90.19 161 GLU A C 1
ATOM 1196 O O . GLU A 1 161 ? 3.494 -5.446 -18.896 1.00 90.19 161 GLU A O 1
ATOM 1201 N N . ASP A 1 162 ? 3.741 -5.517 -21.136 1.00 92.31 162 ASP A N 1
ATOM 1202 C CA . ASP A 1 162 ? 3.212 -6.875 -21.329 1.00 92.31 162 ASP A CA 1
ATOM 1203 C C . ASP A 1 162 ? 3.918 -7.903 -20.441 1.00 92.31 162 ASP A C 1
ATOM 1205 O O . ASP A 1 162 ? 3.287 -8.775 -19.846 1.00 92.31 162 ASP A O 1
ATOM 1209 N N . ARG A 1 163 ? 5.238 -7.766 -20.269 1.00 92.25 163 ARG A N 1
ATOM 1210 C CA . ARG A 1 163 ? 6.022 -8.685 -19.443 1.00 92.25 163 ARG A CA 1
ATOM 1211 C C . ARG A 1 163 ? 5.703 -8.525 -17.959 1.00 92.25 163 ARG A C 1
ATOM 1213 O O . ARG A 1 163 ? 5.637 -9.524 -17.244 1.00 92.25 163 ARG A O 1
ATOM 1220 N N . VAL A 1 164 ? 5.519 -7.293 -17.478 1.00 93.38 164 VAL A N 1
ATOM 1221 C CA . VAL A 1 164 ? 5.080 -7.066 -16.090 1.00 93.38 164 VAL A CA 1
ATOM 1222 C C . VAL A 1 164 ? 3.667 -7.594 -15.894 1.00 93.38 164 VAL A C 1
ATOM 1224 O O . VAL A 1 164 ? 3.402 -8.261 -14.894 1.00 93.38 164 VAL A O 1
ATOM 1227 N N . LEU A 1 165 ? 2.778 -7.357 -16.857 1.00 94.25 165 LEU A N 1
ATOM 1228 C CA . LEU A 1 165 ? 1.415 -7.867 -16.822 1.00 94.25 165 LEU A CA 1
ATOM 1229 C C . LEU A 1 165 ? 1.388 -9.403 -16.770 1.00 94.25 165 LEU A C 1
ATOM 1231 O O . LEU A 1 165 ? 0.667 -9.970 -15.951 1.00 94.25 165 LEU A O 1
ATOM 1235 N N . ASP A 1 166 ? 2.221 -10.088 -17.555 1.00 96.00 166 ASP A N 1
ATOM 1236 C CA . ASP A 1 166 ? 2.363 -11.548 -17.522 1.00 96.00 166 ASP A CA 1
ATOM 1237 C C . ASP A 1 166 ? 2.836 -12.066 -16.161 1.00 96.00 166 ASP A C 1
ATOM 1239 O O . ASP A 1 166 ? 2.329 -13.079 -15.657 1.00 96.00 166 ASP A O 1
ATOM 1243 N N . ILE A 1 167 ? 3.784 -11.363 -15.537 1.00 96.69 167 ILE A N 1
ATOM 1244 C CA . ILE A 1 167 ? 4.270 -11.675 -14.191 1.00 96.69 167 ILE A CA 1
ATOM 1245 C C . ILE A 1 167 ? 3.136 -11.515 -13.173 1.00 96.69 167 ILE A C 1
ATOM 1247 O O . ILE A 1 167 ? 2.866 -12.454 -12.419 1.00 96.69 167 ILE A O 1
ATOM 1251 N N . VAL A 1 168 ? 2.434 -10.378 -13.185 1.00 96.31 168 VAL A N 1
ATOM 1252 C CA . VAL A 1 168 ? 1.297 -10.098 -12.292 1.00 96.31 168 VAL A CA 1
ATOM 1253 C C . VAL A 1 168 ? 0.199 -11.144 -12.471 1.00 96.31 168 VAL A C 1
ATOM 1255 O O . VAL A 1 168 ? -0.251 -11.742 -11.496 1.00 96.31 168 VAL A O 1
ATOM 1258 N N . ASN A 1 169 ? -0.189 -11.439 -13.711 1.00 96.69 169 ASN A N 1
ATOM 1259 C CA . ASN A 1 169 ? -1.214 -12.433 -14.017 1.00 96.69 169 ASN A CA 1
ATOM 1260 C C . ASN A 1 169 ? -0.800 -13.840 -13.578 1.00 96.69 169 ASN A C 1
ATOM 1262 O O . ASN A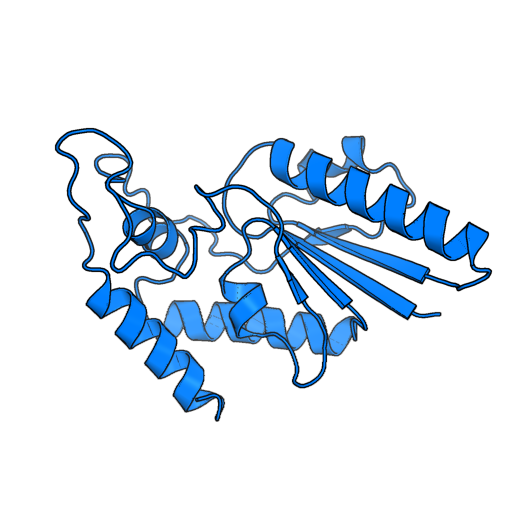 1 169 ? -1.632 -14.616 -13.112 1.00 96.69 169 ASN A O 1
ATOM 1266 N N . THR A 1 170 ? 0.485 -14.183 -13.677 1.00 97.44 170 THR A N 1
ATOM 1267 C CA . THR A 1 170 ? 0.999 -15.457 -13.160 1.00 97.44 170 THR A CA 1
ATOM 1268 C C . THR A 1 170 ? 0.866 -15.538 -11.640 1.00 97.44 170 THR A C 1
ATOM 1270 O O . THR A 1 170 ? 0.387 -16.550 -11.130 1.00 97.44 170 THR A O 1
ATOM 1273 N N . VAL A 1 171 ? 1.221 -14.469 -10.923 1.00 97.31 171 VAL A N 1
ATOM 1274 C CA . VAL A 1 171 ? 1.085 -14.368 -9.460 1.00 97.31 171 VAL A CA 1
ATOM 1275 C C . VAL A 1 171 ? -0.384 -14.435 -9.025 1.00 97.31 171 VAL A C 1
ATOM 1277 O O . VAL A 1 171 ? -0.696 -15.155 -8.075 1.00 97.31 171 VAL A O 1
ATOM 1280 N N . LYS A 1 172 ? -1.292 -13.755 -9.742 1.00 95.12 172 LYS A N 1
ATOM 1281 C CA . LYS A 1 172 ? -2.746 -13.822 -9.513 1.00 95.12 172 LYS A CA 1
ATOM 1282 C C . LYS A 1 172 ? -3.286 -15.244 -9.713 1.00 95.12 172 LYS A C 1
ATOM 1284 O O . LYS A 1 172 ? -3.914 -15.789 -8.806 1.00 95.12 172 LYS A O 1
ATOM 1289 N N . ARG A 1 173 ? -2.961 -15.893 -10.843 1.00 95.69 173 ARG A N 1
ATOM 1290 C CA . ARG A 1 173 ? -3.395 -17.271 -11.148 1.00 95.69 173 ARG A CA 1
ATOM 1291 C C . ARG A 1 173 ? -2.952 -18.278 -10.090 1.00 95.69 173 ARG A C 1
ATOM 1293 O O . ARG A 1 173 ? -3.750 -19.120 -9.695 1.00 95.69 173 ARG A O 1
ATOM 1300 N N . ARG A 1 174 ? -1.708 -18.185 -9.598 1.00 93.94 174 ARG A N 1
ATOM 1301 C CA . ARG A 1 174 ? -1.192 -19.066 -8.528 1.00 93.94 174 ARG A CA 1
ATOM 1302 C C . ARG A 1 174 ? -1.970 -18.943 -7.213 1.00 93.94 174 ARG A C 1
ATOM 1304 O O . ARG A 1 174 ? -1.972 -19.885 -6.432 1.00 93.94 174 ARG A O 1
ATOM 1311 N N . ARG A 1 175 ? -2.661 -17.820 -7.002 1.00 91.88 175 ARG A N 1
ATOM 1312 C CA . ARG A 1 175 ? -3.525 -17.542 -5.843 1.00 91.88 175 ARG A CA 1
ATOM 1313 C C . ARG A 1 175 ? -5.006 -17.819 -6.099 1.00 91.88 175 ARG A C 1
ATOM 1315 O O . ARG A 1 175 ? -5.837 -17.461 -5.274 1.00 91.88 175 ARG A O 1
ATOM 1322 N N . GLY A 1 176 ? -5.353 -18.393 -7.253 1.00 89.25 176 GLY A N 1
ATOM 1323 C CA . GLY A 1 176 ? -6.748 -18.603 -7.644 1.00 89.25 176 GLY A CA 1
ATOM 1324 C C . GLY A 1 176 ? -7.513 -17.309 -7.943 1.00 89.25 176 GLY A C 1
ATOM 1325 O O . GLY A 1 176 ? -8.739 -17.324 -7.970 1.00 89.25 176 GLY A O 1
ATOM 1326 N N . ARG A 1 177 ? -6.810 -16.192 -8.175 1.00 79.25 177 ARG A N 1
ATOM 1327 C CA . ARG A 1 177 ? -7.401 -14.889 -8.509 1.00 79.25 177 ARG A CA 1
ATOM 1328 C C . ARG A 1 177 ? -7.313 -14.692 -10.027 1.00 79.25 177 ARG A C 1
ATOM 1330 O O . ARG A 1 177 ? -6.219 -14.790 -10.584 1.00 79.25 177 ARG A O 1
ATOM 1337 N N . ALA A 1 178 ? -8.443 -14.460 -10.698 1.00 60.81 178 ALA A N 1
ATOM 1338 C CA . ALA A 1 178 ? -8.499 -14.181 -12.141 1.00 60.81 178 ALA A CA 1
ATOM 1339 C C . ALA A 1 178 ? -8.300 -12.687 -12.420 1.00 60.81 178 ALA A C 1
ATOM 1341 O O . ALA A 1 178 ? -8.855 -11.837 -11.687 1.00 60.81 178 ALA A O 1
#

Foldseek 3Di:
DAEEEEEDEADDDCPSVLVSLVVVVVVCVVCVVVVHDYDYAYAYCCQPVNDVVNDDPHHYDHQQWDDQFDCPVPAPFWLVQRVNSTQLVDLVSLLVSLVVLLVVCVVRVHLEYEAELHVSNVLNDDPPRYYHYDDDCSSVNDPPDPDTHTPDPPGDDPDDPVSSVVSSVVSCVVVVHD

Radius of gyration: 16.66 Å; chains: 1; bounding box: 40×32×46 Å

Sequence (178 aa):
MKTILCAWEIGAGFGHAATLKALGDRIRLLAGEANVEVRVVYALSEAIHTRSLFGDQALLIPAPHLQNPIHLLSHTGSYTDMMTACGFAQTQTLEALVGAWESLFELIKPDLIVAEASPAARLAVPDGVPVLITGNGFYAPPVELKSYPPLRAGAASSFGEDRVLDIVNTVKRRRGRA

pLDDT: mean 90.48, std 9.26, range [48.88, 98.56]

Secondary structure (DSSP, 8-state):
-EEEEEEE-S--SHHHHHHHHHHHHHHHHHHHHTT--EEEEEEETTTTTTHHHH-TTSEEEEPP--SS----TT---BHHHHHIIIIIT-HHHHHHHHHHHHHHHHHH--SEEEEES-HHHHHHPPTT--EEEES-TTTS--TT-SSPPBSSTT---SS-HHHHHHHHHHHHHHTT--